Protein AF-A0A8S8YEY8-F1 (afdb_monomer_lite)

Radius of gyration: 9.74 Å; chains: 1; bounding box: 21×19×23 Å

pLDDT: mean 93.22, std 6.22, range [55.91, 97.75]

Structure (mmCIF, N/CA/C/O backbone):
data_AF-A0A8S8YEY8-F1
#
_entry.id   AF-A0A8S8YEY8-F1
#
loop_
_atom_site.group_PDB
_atom_site.id
_atom_site.type_symbol
_atom_site.label_atom_id
_atom_site.label_alt_id
_atom_site.label_comp_id
_atom_site.label_asym_id
_atom_site.label_entity_id
_atom_site.label_seq_id
_atom_site.pdbx_PDB_ins_code
_atom_site.Cartn_x
_atom_site.Cartn_y
_atom_site.Cartn_z
_atom_site.occupancy
_atom_site.B_iso_or_equiv
_atom_site.auth_seq_id
_atom_site.auth_comp_id
_atom_site.auth_asym_id
_atom_site.auth_atom_id
_atom_site.pdbx_PDB_model_num
ATOM 1 N N . MET A 1 1 ? -11.768 -8.093 7.570 1.00 55.91 1 MET A N 1
ATOM 2 C CA . MET A 1 1 ? -10.867 -7.257 6.754 1.00 55.91 1 MET A CA 1
ATOM 3 C C . MET A 1 1 ? -9.800 -8.168 6.174 1.00 55.91 1 MET A C 1
ATOM 5 O O . MET A 1 1 ? -9.336 -9.037 6.902 1.00 55.91 1 MET A O 1
ATOM 9 N N . SER A 1 2 ? -9.487 -8.043 4.888 1.00 72.19 2 SER A N 1
ATOM 10 C CA . SER A 1 2 ? -8.445 -8.829 4.217 1.00 72.19 2 SER A CA 1
ATOM 11 C C . SER A 1 2 ? -7.063 -8.202 4.422 1.00 72.19 2 SER A C 1
ATOM 13 O O . SER A 1 2 ? -6.950 -6.991 4.616 1.00 72.19 2 SER A O 1
ATOM 15 N N . ASN A 1 3 ? -6.011 -9.022 4.342 1.00 83.81 3 ASN A N 1
ATOM 16 C CA . ASN A 1 3 ? -4.619 -8.547 4.303 1.00 83.81 3 ASN A CA 1
ATOM 17 C C . ASN A 1 3 ? -4.244 -7.946 2.933 1.00 83.81 3 ASN A C 1
ATOM 19 O O . ASN A 1 3 ? -3.170 -7.370 2.779 1.00 83.81 3 ASN A O 1
ATOM 23 N N . GLU A 1 4 ? -5.136 -8.073 1.949 1.00 91.19 4 GLU A N 1
ATOM 24 C CA . GLU A 1 4 ? -5.012 -7.502 0.612 1.00 91.19 4 GLU A CA 1
ATOM 25 C C . GLU A 1 4 ? -5.871 -6.234 0.494 1.00 91.19 4 GLU A C 1
ATOM 27 O O . GLU A 1 4 ? -7.028 -6.214 0.923 1.00 91.19 4 GLU A O 1
ATOM 32 N N . GLY A 1 5 ? -5.307 -5.196 -0.121 1.00 94.19 5 GLY A N 1
ATOM 33 C CA . GLY A 1 5 ? -5.952 -3.935 -0.461 1.00 94.19 5 GLY A CA 1
ATOM 34 C C . GLY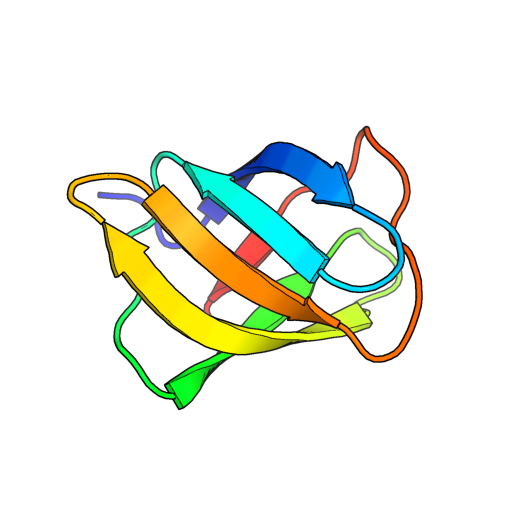 A 1 5 ? -5.854 -3.619 -1.953 1.00 94.19 5 GLY A C 1
ATOM 35 O O . GLY A 1 5 ? -4.962 -4.082 -2.671 1.00 94.19 5 GLY A O 1
ATOM 36 N N . GLN A 1 6 ? -6.787 -2.796 -2.424 1.00 94.75 6 GLN A N 1
ATOM 37 C CA . GLN A 1 6 ? -6.846 -2.325 -3.808 1.00 94.75 6 GLN A CA 1
ATOM 38 C C . GLN A 1 6 ? -6.314 -0.904 -3.916 1.00 94.75 6 GLN A C 1
ATOM 40 O O . GLN A 1 6 ? -6.653 -0.047 -3.098 1.00 94.75 6 GLN A O 1
ATOM 45 N N . ILE A 1 7 ? -5.514 -0.643 -4.950 1.00 95.38 7 ILE A N 1
ATOM 46 C CA . ILE A 1 7 ? -5.045 0.705 -5.257 1.00 95.38 7 ILE A CA 1
ATOM 47 C C . ILE A 1 7 ? -6.245 1.583 -5.619 1.00 95.38 7 ILE A C 1
ATOM 49 O O . ILE A 1 7 ? -6.981 1.311 -6.563 1.00 95.38 7 ILE A O 1
ATOM 53 N N . TYR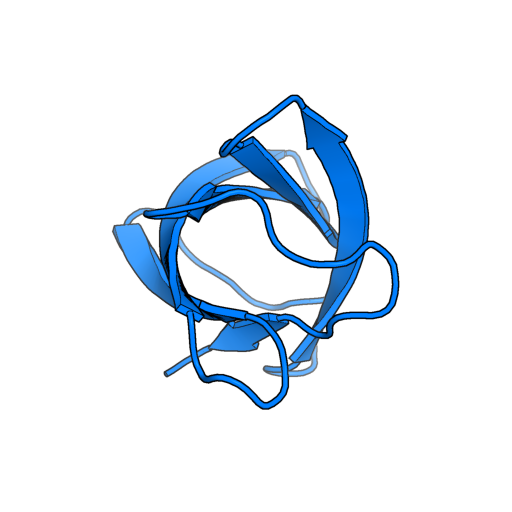 A 1 8 ? -6.420 2.659 -4.861 1.00 95.94 8 TYR A N 1
ATOM 54 C CA . TYR A 1 8 ? -7.428 3.688 -5.093 1.00 95.94 8 TYR A CA 1
ATOM 55 C C . TYR A 1 8 ? -6.848 4.885 -5.856 1.00 95.94 8 TYR A C 1
ATOM 57 O O . TYR A 1 8 ? -7.519 5.473 -6.702 1.00 95.94 8 TYR A O 1
ATOM 65 N N . ARG A 1 9 ? -5.597 5.263 -5.561 1.00 95.56 9 ARG A N 1
ATOM 66 C CA . ARG A 1 9 ? -4.917 6.398 -6.199 1.00 95.56 9 ARG A CA 1
ATOM 67 C C . ARG A 1 9 ? -3.403 6.207 -6.216 1.00 95.56 9 ARG A C 1
ATOM 69 O O . ARG A 1 9 ? -2.842 5.673 -5.265 1.00 95.56 9 ARG A O 1
ATOM 76 N N . ILE A 1 10 ? -2.754 6.722 -7.262 1.00 96.25 10 ILE A N 1
ATOM 77 C CA . ILE A 1 10 ? -1.293 6.797 -7.388 1.00 96.25 10 ILE A CA 1
ATOM 78 C C . ILE A 1 10 ? -0.877 8.256 -7.599 1.00 96.25 10 ILE A C 1
ATOM 80 O O . ILE A 1 10 ? -1.395 8.933 -8.487 1.00 96.25 10 ILE A O 1
ATOM 84 N N . SER A 1 11 ? 0.075 8.722 -6.795 1.00 95.69 11 SER A N 1
ATOM 85 C CA . SER A 1 11 ? 0.713 10.038 -6.885 1.00 95.69 11 SER A CA 1
ATOM 86 C C . SER A 1 11 ? 2.236 9.843 -6.849 1.00 95.69 11 SER A C 1
ATOM 88 O O . SER A 1 11 ? 2.880 10.000 -5.812 1.00 95.69 11 SER A O 1
ATOM 90 N N . GLY A 1 12 ? 2.822 9.437 -7.979 1.00 94.31 12 GLY A N 1
ATOM 91 C CA . GLY A 1 12 ? 4.245 9.087 -8.046 1.00 94.31 12 GLY A CA 1
ATOM 92 C C . GLY A 1 12 ? 4.553 7.827 -7.219 1.00 94.31 12 GLY A C 1
ATOM 93 O O . GLY A 1 12 ? 3.951 6.788 -7.488 1.00 94.31 12 GLY A O 1
ATOM 94 N N . PRO A 1 13 ? 5.497 7.858 -6.261 1.00 95.38 13 PRO A N 1
ATOM 95 C CA . PRO A 1 13 ? 5.791 6.714 -5.393 1.00 95.38 13 PRO A CA 1
ATOM 96 C C . PRO A 1 13 ? 4.813 6.577 -4.212 1.00 95.38 13 PRO A C 1
ATOM 98 O O . PRO A 1 13 ? 4.895 5.604 -3.468 1.00 95.38 13 PRO A O 1
ATOM 101 N N . VAL A 1 14 ? 3.903 7.537 -4.010 1.00 97.06 14 VAL A N 1
ATOM 102 C CA . VAL A 1 14 ? 2.899 7.489 -2.939 1.00 97.06 14 VAL A CA 1
ATOM 103 C C . VAL A 1 14 ? 1.594 6.922 -3.487 1.00 97.06 14 VAL A C 1
ATOM 105 O O . VAL A 1 14 ? 1.069 7.395 -4.498 1.00 97.06 14 VAL A O 1
ATOM 108 N N . VAL A 1 15 ? 1.064 5.910 -2.812 1.00 96.94 15 VAL A N 1
ATOM 109 C CA . VAL A 1 15 ? -0.111 5.141 -3.224 1.00 96.94 15 VAL A CA 1
ATOM 110 C C . VAL A 1 15 ? -1.138 5.173 -2.110 1.00 96.94 15 VAL A C 1
ATOM 112 O O . VAL A 1 15 ? -0.798 5.024 -0.945 1.00 96.94 15 VAL A O 1
ATOM 115 N N . THR A 1 16 ? -2.407 5.332 -2.455 1.00 96.88 16 THR A N 1
ATOM 116 C CA . THR A 1 16 ? -3.507 5.139 -1.510 1.00 96.88 16 THR A CA 1
ATOM 117 C C . THR A 1 16 ? -4.174 3.811 -1.823 1.00 96.88 16 THR A C 1
ATOM 119 O O . THR A 1 16 ? -4.670 3.634 -2.937 1.00 96.88 16 THR A O 1
ATOM 122 N N . ALA A 1 17 ? -4.205 2.897 -0.858 1.00 96.44 17 ALA A N 1
ATOM 123 C CA . ALA A 1 17 ? -4.916 1.628 -0.944 1.00 96.44 17 ALA A CA 1
ATOM 124 C C . ALA A 1 17 ? -6.166 1.639 -0.055 1.00 96.44 17 ALA A C 1
ATOM 126 O O . ALA A 1 17 ? -6.227 2.371 0.933 1.00 96.44 17 ALA A O 1
ATOM 127 N N . LYS A 1 18 ? -7.169 0.840 -0.421 1.00 95.50 18 LYS A N 1
ATOM 128 C CA . LYS A 1 18 ? -8.412 0.649 0.335 1.00 95.50 18 LYS A CA 1
ATOM 129 C C . LYS A 1 18 ? -8.692 -0.822 0.592 1.00 95.50 18 LYS A C 1
ATOM 131 O O . LYS A 1 18 ? -8.271 -1.683 -0.182 1.00 95.50 18 LYS A O 1
ATOM 136 N N . GLY A 1 19 ? -9.470 -1.090 1.639 1.00 92.88 19 GLY A N 1
ATOM 137 C CA . GLY A 1 19 ? -9.983 -2.431 1.933 1.00 92.88 19 GLY A CA 1
ATOM 138 C C . GLY A 1 19 ? -8.963 -3.372 2.574 1.00 92.88 19 GLY A C 1
ATOM 139 O O . GLY A 1 19 ? -9.187 -4.578 2.583 1.00 92.88 19 GLY A O 1
ATOM 140 N N . MET A 1 20 ? -7.877 -2.825 3.123 1.00 93.12 20 MET A N 1
ATOM 141 C CA . MET A 1 20 ? -6.874 -3.578 3.872 1.00 93.12 20 MET A CA 1
ATOM 142 C C . MET A 1 20 ? -6.863 -3.207 5.351 1.00 93.12 20 MET A C 1
ATOM 144 O O . MET A 1 20 ? -7.121 -2.063 5.719 1.00 93.12 20 MET A O 1
ATOM 148 N N . SER A 1 21 ? -6.535 -4.184 6.195 1.00 92.62 21 SER A N 1
ATOM 149 C CA . SER A 1 21 ? -6.347 -3.985 7.635 1.00 92.62 21 SER A CA 1
ATOM 150 C C . SER A 1 21 ? -4.900 -3.624 7.964 1.00 92.62 21 SER A C 1
ATOM 152 O O . SER A 1 21 ? -4.206 -4.423 8.586 1.00 92.62 21 SER A O 1
ATOM 154 N N . ALA A 1 22 ? -4.440 -2.456 7.523 1.00 93.50 22 ALA A N 1
ATOM 155 C CA . ALA A 1 22 ? -3.075 -2.006 7.780 1.00 93.50 22 ALA A CA 1
ATOM 156 C C . ALA A 1 22 ? -2.988 -1.074 8.996 1.00 93.50 22 ALA A C 1
ATOM 158 O O . ALA A 1 22 ? -3.932 -0.340 9.298 1.00 93.50 22 ALA A O 1
ATOM 159 N N . ALA A 1 23 ? -1.841 -1.083 9.663 1.00 94.38 23 ALA A N 1
ATOM 160 C CA . ALA A 1 23 ? -1.453 -0.171 10.727 1.00 94.38 23 ALA A CA 1
ATOM 161 C C . ALA A 1 23 ? -0.337 0.782 10.263 1.00 94.38 23 ALA A C 1
ATOM 163 O O . ALA A 1 23 ? 0.316 0.581 9.240 1.00 94.38 23 ALA A O 1
ATOM 164 N N . MET A 1 24 ? -0.145 1.868 11.014 1.00 96.19 24 MET A N 1
ATOM 165 C CA . MET A 1 24 ? 0.972 2.788 10.789 1.00 96.19 24 MET A CA 1
ATOM 166 C C . MET A 1 24 ? 2.299 2.036 10.903 1.00 96.19 24 MET A C 1
ATOM 168 O O . MET A 1 24 ? 2.469 1.249 11.832 1.00 96.19 24 MET A O 1
ATOM 172 N N . TYR A 1 25 ? 3.232 2.339 10.000 1.00 95.62 25 TYR A N 1
ATOM 173 C CA . TYR A 1 25 ? 4.555 1.711 9.892 1.00 95.62 25 TYR A CA 1
ATOM 174 C C . TYR A 1 25 ? 4.551 0.246 9.431 1.00 95.62 25 TYR A C 1
ATOM 176 O O . TYR A 1 25 ? 5.612 -0.379 9.392 1.00 95.62 25 TYR A O 1
ATOM 184 N N . ASP A 1 26 ? 3.396 -0.302 9.033 1.00 95.75 26 ASP A N 1
ATOM 185 C CA . ASP A 1 26 ? 3.355 -1.625 8.418 1.00 95.75 26 ASP A CA 1
ATOM 186 C C . ASP A 1 26 ? 4.106 -1.632 7.089 1.00 95.75 26 ASP A C 1
ATOM 188 O O . ASP A 1 26 ? 4.018 -0.706 6.272 1.00 95.75 26 ASP A O 1
ATOM 192 N N . VAL A 1 27 ? 4.802 -2.740 6.855 1.00 95.62 27 VAL A N 1
ATOM 193 C CA . VAL A 1 27 ? 5.474 -3.013 5.592 1.00 95.62 27 VAL A CA 1
ATOM 194 C C . VAL A 1 27 ? 4.536 -3.802 4.691 1.00 95.62 27 VAL A C 1
ATOM 196 O O . VAL A 1 27 ? 3.954 -4.815 5.082 1.00 95.62 27 VAL A O 1
ATOM 199 N N . VAL A 1 28 ? 4.414 -3.350 3.450 1.00 95.62 28 VAL A N 1
ATOM 200 C CA . VAL A 1 28 ? 3.539 -3.949 2.446 1.00 95.62 28 VAL A CA 1
ATOM 201 C C . VAL A 1 28 ? 4.316 -4.316 1.187 1.00 95.62 28 VAL A C 1
ATOM 203 O O . VAL A 1 28 ? 5.351 -3.725 0.873 1.00 95.62 28 VAL A O 1
ATOM 206 N N . ARG A 1 29 ? 3.787 -5.281 0.436 1.00 95.50 29 ARG A N 1
ATOM 207 C CA . ARG A 1 29 ? 4.230 -5.629 -0.918 1.00 95.50 29 ARG A CA 1
ATOM 208 C C . ARG A 1 29 ? 3.190 -5.186 -1.931 1.00 95.50 29 ARG A C 1
ATOM 210 O O . ARG A 1 29 ? 2.007 -5.480 -1.776 1.00 95.50 29 ARG A O 1
ATOM 217 N N . VAL A 1 30 ? 3.638 -4.515 -2.985 1.00 94.94 30 VAL A N 1
ATOM 218 C CA . VAL A 1 30 ? 2.787 -3.976 -4.046 1.00 94.94 30 VAL A CA 1
ATOM 219 C C . VAL A 1 30 ? 3.080 -4.672 -5.371 1.00 94.94 30 VAL A C 1
ATOM 221 O O . VAL A 1 30 ? 4.196 -4.609 -5.889 1.00 94.94 30 VAL A O 1
ATOM 224 N N . GLY A 1 31 ? 2.041 -5.285 -5.935 1.00 91.75 31 GLY A N 1
ATOM 225 C CA . GLY A 1 31 ? 2.070 -5.997 -7.210 1.00 91.75 31 GLY A CA 1
ATOM 226 C C . GLY A 1 31 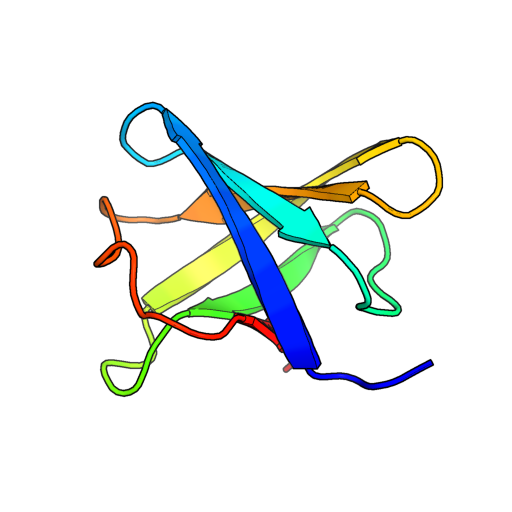? 2.863 -7.303 -7.175 1.00 91.75 31 GLY A C 1
ATOM 227 O O . GLY A 1 31 ? 3.478 -7.661 -6.170 1.00 91.75 31 GLY A O 1
ATOM 228 N N . ASP A 1 32 ? 2.872 -7.996 -8.312 1.00 88.81 32 ASP A N 1
ATOM 229 C CA . ASP A 1 32 ? 3.546 -9.295 -8.467 1.00 88.81 32 ASP A CA 1
ATOM 230 C C . ASP A 1 32 ? 5.076 -9.171 -8.427 1.00 88.81 32 ASP A C 1
ATOM 232 O O . ASP A 1 32 ? 5.781 -10.106 -8.060 1.00 88.81 32 ASP A O 1
ATOM 236 N N . GLU A 1 33 ? 5.596 -7.982 -8.744 1.00 87.62 33 GLU A N 1
ATOM 237 C CA . GLU A 1 33 ? 7.016 -7.640 -8.609 1.00 87.62 33 GLU A CA 1
ATOM 238 C C . GLU A 1 33 ? 7.465 -7.510 -7.142 1.00 87.62 33 GLU A C 1
ATOM 240 O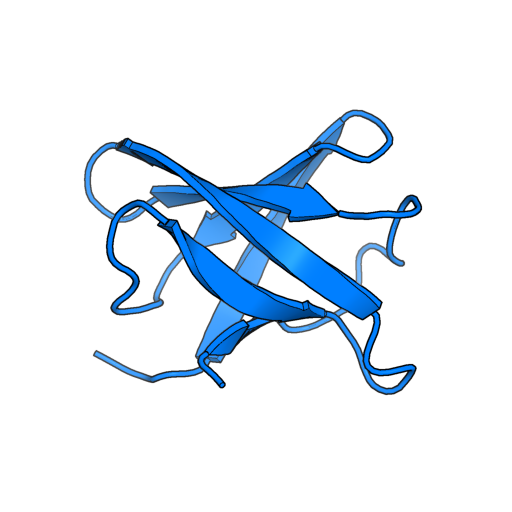 O . GLU A 1 33 ? 8.661 -7.391 -6.876 1.00 87.62 33 GLU A O 1
ATOM 245 N N . GLY A 1 34 ? 6.530 -7.506 -6.182 1.00 90.00 34 GLY A N 1
ATOM 246 C CA . GLY A 1 34 ? 6.841 -7.462 -4.755 1.00 90.00 34 GLY A CA 1
ATOM 247 C C . GLY A 1 34 ? 7.474 -6.145 -4.308 1.00 90.00 34 GLY A C 1
ATOM 248 O O . GLY A 1 34 ? 8.395 -6.151 -3.492 1.00 90.00 34 GLY A O 1
ATOM 249 N N . LEU A 1 35 ? 7.003 -5.013 -4.838 1.00 94.50 35 LEU A N 1
ATOM 250 C CA . LEU A 1 35 ? 7.551 -3.703 -4.491 1.00 94.50 35 LEU A CA 1
ATOM 251 C C . LEU A 1 35 ? 7.290 -3.386 -3.028 1.00 94.50 35 LEU A C 1
ATOM 253 O O . LEU A 1 35 ? 6.148 -3.411 -2.582 1.00 94.50 35 LEU A O 1
ATOM 257 N N . MET A 1 36 ? 8.347 -3.059 -2.298 1.00 95.44 36 MET A N 1
ATOM 258 C CA . MET A 1 36 ? 8.232 -2.738 -0.884 1.00 95.44 36 MET A CA 1
ATOM 259 C C . MET A 1 36 ? 7.627 -1.345 -0.704 1.00 95.44 36 MET A C 1
ATOM 261 O O . MET A 1 36 ? 7.996 -0.387 -1.398 1.00 95.44 36 MET A O 1
ATOM 265 N N . GLY A 1 37 ? 6.710 -1.243 0.250 1.00 95.75 37 GLY A N 1
ATOM 266 C CA . GLY A 1 37 ? 6.136 0.012 0.697 1.00 95.75 37 GLY A CA 1
ATOM 267 C C . GLY A 1 37 ? 5.949 0.044 2.207 1.00 95.75 37 GLY A C 1
ATOM 268 O O . GLY A 1 37 ? 5.927 -0.993 2.863 1.00 95.75 37 GLY A O 1
ATOM 269 N N . GLU A 1 38 ? 5.811 1.250 2.738 1.00 97.75 38 GLU A N 1
ATOM 270 C CA . GLU A 1 38 ? 5.559 1.512 4.155 1.00 97.75 38 GLU A CA 1
ATOM 271 C C . GLU A 1 38 ? 4.282 2.339 4.297 1.00 97.75 38 GLU A C 1
ATOM 273 O O . GLU A 1 38 ? 4.097 3.324 3.571 1.00 97.75 38 GLU A O 1
ATOM 278 N N . VAL A 1 39 ? 3.405 1.954 5.221 1.00 97.25 39 VAL A N 1
ATOM 279 C CA . VAL A 1 39 ? 2.206 2.727 5.559 1.00 97.25 39 VAL A CA 1
ATOM 280 C C . VAL A 1 39 ? 2.605 3.943 6.389 1.00 97.25 39 VAL A C 1
ATOM 282 O O . VAL A 1 39 ? 3.081 3.812 7.515 1.00 97.25 39 VAL A O 1
ATOM 285 N N . ILE A 1 40 ? 2.389 5.132 5.832 1.00 97.56 40 ILE A N 1
ATOM 286 C CA . ILE A 1 40 ? 2.812 6.408 6.426 1.00 97.56 40 ILE A CA 1
ATOM 287 C C . ILE A 1 40 ? 1.652 7.253 6.960 1.00 97.56 40 ILE A C 1
ATOM 289 O O . ILE A 1 40 ? 1.890 8.136 7.775 1.00 97.56 40 ILE A O 1
ATOM 293 N N . GLU A 1 41 ? 0.419 7.008 6.507 1.00 97.19 41 GLU A N 1
ATOM 294 C CA . GLU A 1 41 ? -0.795 7.673 7.003 1.00 97.19 41 GLU A CA 1
ATOM 295 C C . GLU A 1 41 ? -2.001 6.727 6.880 1.00 97.19 41 GLU A C 1
ATOM 297 O O . GLU A 1 41 ? -2.061 5.892 5.971 1.00 97.19 41 GLU A O 1
ATOM 302 N N . ILE A 1 42 ? -2.990 6.876 7.767 1.00 95.81 42 ILE A N 1
ATOM 303 C CA . ILE A 1 42 ? -4.247 6.113 7.738 1.00 95.81 42 ILE A CA 1
ATOM 304 C C . ILE A 1 42 ? -5.429 7.063 7.917 1.00 95.81 42 ILE A C 1
ATOM 306 O O . ILE A 1 42 ? -5.487 7.833 8.874 1.00 95.81 42 ILE A O 1
ATOM 310 N N . HIS A 1 43 ? -6.395 6.966 7.007 1.00 94.81 43 HIS A N 1
ATOM 311 C CA . HIS A 1 43 ? -7.624 7.753 7.002 1.00 94.81 43 HIS A CA 1
ATOM 312 C C . HIS A 1 43 ? -8.824 6.823 6.808 1.00 94.81 43 HIS A C 1
ATOM 314 O O . HIS A 1 43 ? -9.188 6.493 5.681 1.00 94.81 43 HIS A O 1
ATOM 320 N N . GLY A 1 44 ? -9.458 6.395 7.901 1.00 93.38 44 GLY A N 1
ATOM 321 C CA . GLY A 1 44 ? -10.609 5.490 7.832 1.00 93.38 44 GLY A CA 1
ATOM 322 C C . GLY A 1 44 ? -10.249 4.149 7.185 1.00 93.38 44 GLY A C 1
ATOM 323 O O . GLY A 1 44 ? -9.465 3.391 7.746 1.00 93.38 44 GLY A O 1
ATOM 324 N N . ASP A 1 45 ? -10.822 3.860 6.014 1.00 93.38 45 ASP A N 1
ATOM 325 C CA . ASP A 1 45 ? -10.556 2.648 5.224 1.00 93.38 45 ASP A CA 1
ATOM 326 C C . ASP A 1 45 ? -9.370 2.787 4.252 1.00 93.38 45 ASP A C 1
ATOM 328 O O . ASP A 1 45 ? -9.089 1.861 3.483 1.00 93.38 45 ASP A O 1
ATOM 332 N N . GLN A 1 46 ? -8.711 3.950 4.251 1.00 95.62 46 GLN A N 1
ATOM 333 C CA . GLN A 1 46 ? -7.619 4.291 3.352 1.00 95.62 46 GLN A CA 1
ATOM 334 C C . GLN A 1 46 ? -6.275 4.206 4.063 1.00 95.62 46 GLN A C 1
ATOM 336 O O . GLN A 1 46 ? -6.070 4.828 5.106 1.00 95.62 46 GLN A O 1
ATOM 341 N N . SER A 1 47 ? -5.328 3.528 3.429 1.00 97.12 47 SER A N 1
ATOM 342 C CA . SER A 1 47 ? -3.934 3.473 3.857 1.00 97.12 47 SER A CA 1
ATOM 343 C C . SER A 1 47 ? -3.069 4.160 2.809 1.00 97.12 47 SER A C 1
ATOM 345 O O . SER A 1 47 ? -3.134 3.830 1.621 1.00 97.12 47 SER A O 1
ATOM 347 N N . VAL A 1 48 ? -2.275 5.140 3.233 1.00 97.38 48 VAL A N 1
ATOM 348 C CA . VAL A 1 48 ? -1.305 5.832 2.382 1.00 97.38 48 VAL A CA 1
ATOM 349 C C . VAL A 1 48 ? 0.039 5.143 2.535 1.00 97.38 48 VAL A C 1
ATOM 351 O O . VAL A 1 48 ? 0.569 5.022 3.636 1.00 97.38 48 VAL A O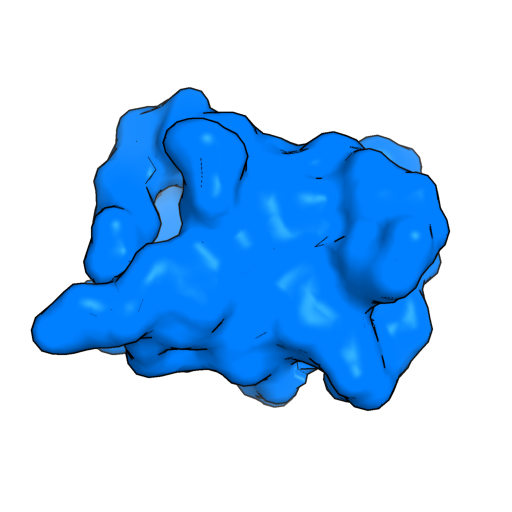 1
ATOM 354 N N . ILE A 1 49 ? 0.587 4.693 1.416 1.00 97.31 49 ILE A N 1
ATOM 355 C CA . ILE A 1 49 ? 1.772 3.853 1.341 1.00 97.31 49 ILE A CA 1
ATOM 356 C C . ILE A 1 49 ? 2.831 4.577 0.522 1.00 97.31 49 ILE A C 1
ATOM 358 O O . ILE A 1 49 ? 2.586 4.980 -0.619 1.00 97.31 49 ILE A O 1
ATOM 362 N N . LYS A 1 50 ? 4.035 4.705 1.072 1.00 97.56 50 LYS A N 1
ATOM 363 C CA . LYS A 1 50 ? 5.207 5.176 0.335 1.00 97.56 50 LYS A CA 1
ATOM 364 C C . LYS A 1 50 ? 5.964 3.974 -0.215 1.00 97.56 50 LYS A C 1
ATOM 366 O O . LYS A 1 50 ? 6.489 3.175 0.550 1.00 97.56 50 LYS A O 1
ATOM 371 N N . CYS A 1 51 ? 6.024 3.861 -1.535 1.00 96.19 51 CYS A N 1
ATOM 372 C CA . CYS A 1 51 ? 6.749 2.806 -2.236 1.00 96.19 51 CYS A CA 1
ATOM 373 C C . CYS A 1 51 ? 8.143 3.287 -2.657 1.00 96.19 51 CYS A C 1
ATOM 375 O O . CYS A 1 51 ? 8.374 4.483 -2.837 1.00 96.19 51 CYS A O 1
ATOM 377 N N . THR A 1 52 ? 9.069 2.357 -2.898 1.00 93.44 52 THR A N 1
ATOM 378 C CA . THR A 1 52 ? 10.395 2.694 -3.455 1.00 93.44 52 THR A CA 1
ATOM 379 C C . THR A 1 52 ? 10.310 3.238 -4.888 1.00 93.44 52 THR A C 1
ATOM 381 O O . THR A 1 52 ? 11.087 4.111 -5.268 1.00 93.44 52 THR A O 1
ATOM 384 N N . LYS A 1 53 ? 9.357 2.739 -5.688 1.00 93.88 53 LYS A N 1
ATOM 385 C CA . LYS A 1 53 ? 9.066 3.203 -7.055 1.00 93.88 53 LYS A CA 1
ATOM 386 C C . LYS A 1 53 ? 7.565 3.260 -7.308 1.00 93.88 53 LYS A C 1
ATOM 388 O O . LYS A 1 53 ? 6.793 2.651 -6.573 1.00 93.88 53 LYS A O 1
ATOM 393 N N . THR A 1 54 ? 7.158 3.958 -8.365 1.00 94.44 54 THR A N 1
ATOM 394 C CA . THR A 1 54 ? 5.758 3.988 -8.806 1.00 94.44 54 THR A CA 1
ATOM 395 C C . THR A 1 54 ? 5.302 2.589 -9.238 1.00 94.44 54 THR A C 1
ATOM 397 O O . THR A 1 54 ? 5.908 2.020 -10.151 1.00 94.44 54 THR A O 1
ATOM 400 N N . PRO A 1 55 ? 4.264 2.014 -8.605 1.00 93.31 55 PRO A N 1
ATOM 401 C CA . PRO A 1 55 ? 3.708 0.735 -9.022 1.00 93.31 55 PRO A CA 1
ATOM 402 C C . PRO A 1 55 ? 2.747 0.893 -10.210 1.00 93.31 55 PRO A C 1
ATOM 404 O O . PRO A 1 55 ? 2.240 1.990 -10.463 1.00 93.31 55 PRO A O 1
ATOM 407 N N . PRO A 1 56 ? 2.450 -0.199 -10.931 1.00 92.62 56 PRO A N 1
ATOM 408 C CA . PRO A 1 56 ? 1.403 -0.197 -11.944 1.00 92.62 56 PRO A CA 1
ATOM 409 C C . PRO A 1 56 ? 0.014 -0.032 -11.308 1.00 92.62 56 PRO A C 1
ATOM 411 O O . PRO A 1 56 ? -0.254 -0.546 -10.224 1.00 92.62 56 PRO A O 1
ATOM 414 N N . ALA A 1 57 ? -0.897 0.651 -12.007 1.00 89.38 57 ALA A N 1
ATOM 415 C CA . ALA A 1 57 ? -2.250 0.941 -11.511 1.00 89.38 57 ALA A CA 1
ATOM 416 C C . ALA A 1 57 ? -3.102 -0.308 -11.227 1.00 89.38 57 ALA A C 1
ATOM 418 O O . ALA A 1 57 ? -4.025 -0.248 -10.422 1.00 89.38 57 ALA A O 1
ATOM 419 N N . SER A 1 58 ? -2.788 -1.435 -11.868 1.00 90.56 58 SER A N 1
ATOM 420 C CA . SER A 1 58 ? -3.462 -2.722 -11.672 1.00 90.56 58 SER A CA 1
ATOM 421 C C . SER A 1 58 ? -2.936 -3.531 -10.479 1.00 90.56 58 SER A C 1
ATOM 423 O O . SER A 1 58 ? -3.480 -4.599 -10.199 1.00 90.56 58 SER A O 1
ATOM 425 N N . ALA A 1 59 ? -1.884 -3.072 -9.791 1.00 93.12 59 ALA A N 1
ATOM 426 C CA . ALA A 1 59 ? -1.287 -3.819 -8.690 1.00 93.12 59 ALA A CA 1
ATOM 427 C C . ALA A 1 59 ? -2.224 -3.947 -7.476 1.00 93.12 59 ALA A C 1
ATOM 429 O O . ALA A 1 59 ? -3.036 -3.070 -7.174 1.00 93.12 59 ALA A O 1
ATOM 430 N N . ARG A 1 60 ? -2.056 -5.051 -6.743 1.00 93.75 60 ARG A N 1
ATOM 431 C CA . ARG A 1 60 ? -2.635 -5.275 -5.413 1.00 93.75 60 ARG A CA 1
ATOM 432 C C . ARG A 1 60 ? -1.613 -4.949 -4.337 1.00 93.75 60 ARG A C 1
ATOM 434 O O . ARG A 1 60 ? -0.413 -5.044 -4.584 1.00 93.75 60 ARG A O 1
ATOM 441 N N . VAL A 1 61 ? -2.081 -4.565 -3.158 1.00 95.00 61 VAL A N 1
ATOM 442 C CA . VAL A 1 61 ? -1.221 -4.309 -2.000 1.00 95.00 61 VAL A CA 1
ATOM 443 C C . VAL A 1 61 ? -1.480 -5.393 -0.969 1.00 95.00 61 VAL A C 1
ATOM 445 O O . VAL A 1 61 ? -2.623 -5.587 -0.579 1.00 95.00 61 VAL A O 1
ATOM 448 N N . ASN A 1 62 ? -0.440 -6.073 -0.508 1.00 93.69 62 ASN A N 1
ATOM 449 C CA . ASN A 1 62 ? -0.530 -7.117 0.505 1.00 93.69 62 ASN A CA 1
ATOM 450 C C . ASN A 1 62 ? 0.288 -6.732 1.736 1.00 93.69 62 ASN A C 1
ATOM 452 O O . ASN A 1 62 ? 1.439 -6.312 1.605 1.00 93.69 62 ASN A O 1
ATOM 456 N N . LEU A 1 63 ? -0.293 -6.901 2.920 1.00 89.50 63 LEU A N 1
ATOM 457 C CA . LEU A 1 63 ? 0.440 -6.856 4.186 1.00 89.50 63 LEU A CA 1
ATOM 458 C C . LEU A 1 63 ? 1.426 -8.029 4.264 1.00 89.50 63 LEU A C 1
ATOM 460 O O . LEU A 1 63 ? 1.0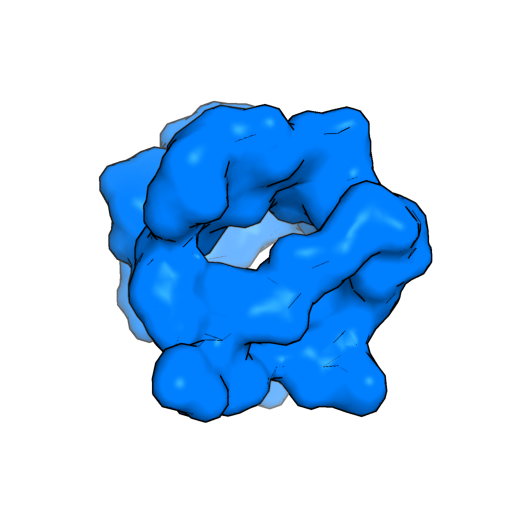85 -9.144 3.856 1.00 89.50 63 LEU A O 1
ATOM 464 N N . CYS A 1 64 ? 2.648 -7.747 4.725 1.00 82.00 64 CYS A N 1
ATOM 465 C CA . CYS A 1 64 ? 3.693 -8.756 4.922 1.00 82.00 64 CYS A CA 1
ATOM 466 C C . CYS A 1 64 ? 3.556 -9.489 6.254 1.00 82.00 64 CYS A C 1
ATOM 468 O O . CYS A 1 64 ? 3.073 -8.869 7.225 1.00 82.00 64 CYS A O 1
#

Foldseek 3Di:
DAQKWAFPDFDWQKTKTFDHPDDAQFWKAKAPVRWIWGFHDDDPRITIIGTPGTDDNGIMIGTD

Sequence (64 aa):
MSNEGQIYRISGPVVTAKGMSAAMYDVVRVGDEGLMGEVIEIHGDQSVIKCTKTPPASARVNLC

Secondary structure (DSSP, 8-state):
-BSEEEEEEEETTEEEEESB---TT-EEEETTTTEEEEEEEEETTEEEEEESSPPPTT-EEEE-